Protein AF-A0A328BWL4-F1 (afdb_monomer)

Mean predicted aligned error: 12.4 Å

Solvent-accessible surface area (backbone atoms only — not comparable to full-atom values): 8323 Å² total; per-residue (Å²): 110,80,61,66,52,72,66,57,46,49,52,52,51,51,49,62,24,55,81,64,75,35,75,71,44,56,66,43,47,60,46,53,48,45,36,47,55,49,51,54,76,70,64,48,60,32,55,46,81,46,84,37,97,63,88,75,62,51,48,25,34,38,37,29,41,94,85,77,42,41,38,35,46,28,34,29,59,57,88,66,82,91,49,62,51,33,35,41,40,42,60,79,93,50,76,50,77,42,71,74,48,52,47,68,53,45,27,49,52,51,50,50,52,51,51,50,54,54,46,55,5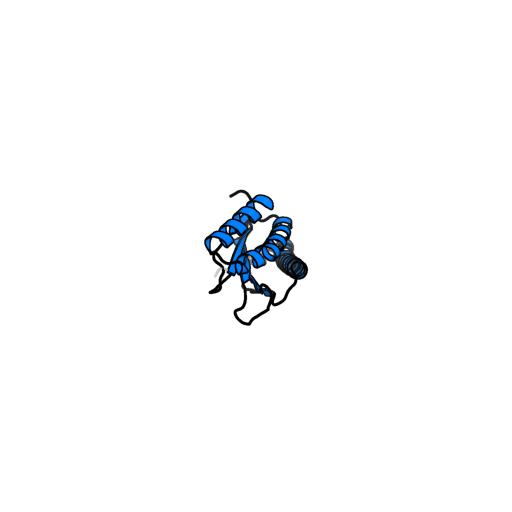7,70,70,58,82,73,78,77,80,72,81,74,83,80,78,78,79,87,76,91,132

Sequence (141 aa):
MPIPTVHEFAAALHASAADAESAELAVLSNPLLTAFEEVKSFRPLSVRLVKAPWEGTALAFEASWPDTHALVVAARVSAEHGTSAQLMLRRAGQTIYAVNSTPEQLATDVAQCLGRHIRYHHAAPAAAPAPSPDVSPAQSA

pLDDT: mean 70.78, std 13.98, range [37.38, 91.56]

Nearest PDB structures (foldseek):
  1lc0-assembly1_A  TM=3.576E-01  e=7.300E-01  Rattus norvegicus
  3gxw-assembly4_D  TM=4.077E-01  e=2.322E+00  Nakaseomyces glabratus
  1gcu-assembly1_A  TM=3.250E-01  e=1.820E+00  Rattus norvegicus
  1jmx-assembly1_A  TM=4.257E-01  e=6.948E+00  Pseudomonas putida

Secondary structure (DSSP, 8-state):
-PPPPHHHHHHHHHHHHHTTT-HHHHHHHHHHHHHHHHHHHT--SEEEEE--SSSSSEEEEEEE-TTS-EEEEEEE--SSTT---EEEEESSS-EEEE-S--HHHHHHHHHHHHHHHHHHHHT----PPPPP---------

Structure (mmCIF, N/CA/C/O backbone):
data_AF-A0A328BWL4-F1
#
_entry.id   AF-A0A328BWL4-F1
#
loop_
_atom_site.group_PDB
_atom_site.id
_atom_site.type_symbol
_atom_site.label_atom_id
_atom_site.label_alt_id
_atom_site.label_comp_id
_atom_site.label_asym_id
_atom_site.label_entity_id
_atom_site.label_seq_id
_atom_site.pdbx_PDB_ins_code
_atom_site.Cartn_x
_atom_site.Cartn_y
_atom_site.Cartn_z
_atom_site.occupancy
_atom_site.B_iso_or_equiv
_atom_site.auth_seq_id
_atom_site.auth_comp_id
_atom_site.auth_asym_id
_atom_site.auth_atom_id
_atom_site.pdbx_PDB_model_num
ATOM 1 N N . MET A 1 1 ? 2.481 -6.506 15.936 1.00 55.47 1 MET A N 1
ATOM 2 C CA . MET A 1 1 ? 3.639 -5.922 15.226 1.00 55.47 1 MET A CA 1
ATOM 3 C C . MET A 1 1 ? 3.506 -4.413 15.314 1.00 55.47 1 MET A C 1
ATOM 5 O O . MET A 1 1 ? 2.399 -3.950 15.063 1.00 55.47 1 MET A O 1
ATOM 9 N N . PRO A 1 2 ? 4.545 -3.665 15.720 1.00 75.44 2 PRO A N 1
ATOM 10 C CA . PRO A 1 2 ? 4.499 -2.205 15.672 1.00 75.44 2 PRO A CA 1
ATOM 11 C C . PRO A 1 2 ? 4.244 -1.735 14.232 1.00 75.44 2 PRO A C 1
ATOM 13 O O . PRO A 1 2 ? 4.693 -2.379 13.283 1.00 75.44 2 PRO A O 1
ATOM 16 N N . ILE A 1 3 ? 3.492 -0.644 14.067 1.00 83.62 3 ILE A N 1
ATOM 17 C CA . ILE A 1 3 ? 3.277 -0.028 12.752 1.00 83.62 3 ILE A CA 1
ATOM 18 C C . ILE A 1 3 ? 4.619 0.562 12.307 1.00 83.62 3 ILE A C 1
ATOM 20 O O . ILE A 1 3 ? 5.177 1.365 13.060 1.00 83.62 3 ILE A O 1
ATOM 24 N N . PRO A 1 4 ? 5.129 0.221 11.113 1.00 88.25 4 PRO A N 1
ATOM 25 C CA . PRO A 1 4 ? 6.392 0.770 10.654 1.00 88.25 4 PRO A CA 1
ATOM 26 C C . PRO A 1 4 ? 6.333 2.303 10.531 1.00 88.25 4 PRO A C 1
ATOM 28 O O . PRO A 1 4 ? 5.303 2.929 10.234 1.00 88.25 4 PRO A O 1
ATOM 31 N N . THR A 1 5 ? 7.465 2.948 10.770 1.00 89.88 5 THR A N 1
ATOM 32 C CA . THR A 1 5 ? 7.698 4.337 10.369 1.00 89.88 5 THR A CA 1
ATOM 33 C C . THR A 1 5 ? 7.715 4.446 8.841 1.00 89.88 5 THR A C 1
ATOM 35 O O . THR A 1 5 ? 7.847 3.449 8.135 1.00 89.88 5 THR A O 1
ATOM 38 N N . VAL A 1 6 ? 7.565 5.665 8.307 1.00 87.38 6 VAL A N 1
ATOM 39 C CA . VAL A 1 6 ? 7.665 5.896 6.850 1.00 87.38 6 VAL A CA 1
ATOM 40 C C . VAL A 1 6 ? 9.030 5.455 6.332 1.00 87.38 6 VAL A C 1
ATOM 42 O O . VAL A 1 6 ? 9.106 4.773 5.317 1.00 87.38 6 VAL A O 1
ATOM 45 N N . HIS A 1 7 ? 10.090 5.745 7.086 1.00 89.06 7 HIS A N 1
ATOM 46 C CA . HIS A 1 7 ? 11.446 5.333 6.747 1.00 89.06 7 HIS A CA 1
ATOM 47 C C . HIS A 1 7 ? 11.620 3.803 6.743 1.00 89.06 7 HIS A C 1
ATOM 49 O O . HIS A 1 7 ? 12.176 3.253 5.797 1.00 89.06 7 HIS A O 1
ATOM 55 N N . GLU A 1 8 ? 11.124 3.097 7.766 1.00 91.56 8 GLU A N 1
ATOM 56 C CA . GLU A 1 8 ? 11.191 1.626 7.818 1.00 91.56 8 GLU A CA 1
ATOM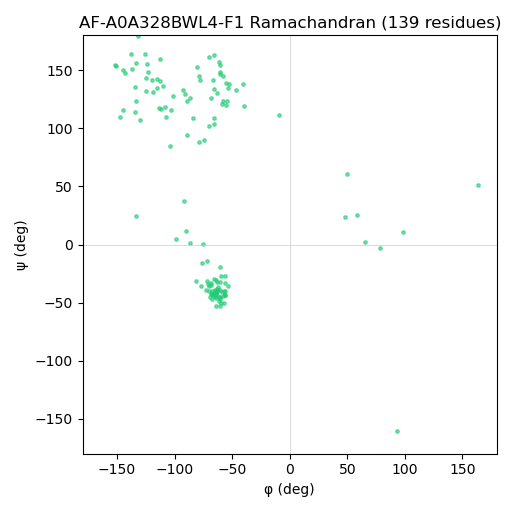 57 C C . GLU A 1 8 ? 10.389 0.975 6.689 1.00 91.56 8 GLU A C 1
ATOM 59 O O . GLU A 1 8 ? 10.851 0.015 6.074 1.00 91.56 8 GLU A O 1
ATOM 64 N N . PHE A 1 9 ? 9.202 1.508 6.393 1.00 90.75 9 PHE A N 1
ATOM 65 C CA . PHE A 1 9 ? 8.371 0.996 5.311 1.00 90.75 9 PHE A CA 1
ATOM 66 C C . PHE A 1 9 ? 9.004 1.253 3.941 1.00 90.75 9 PHE A C 1
ATOM 68 O O . PHE A 1 9 ? 9.043 0.341 3.119 1.00 90.75 9 PHE A O 1
ATOM 75 N N . ALA A 1 10 ? 9.568 2.444 3.718 1.00 89.31 10 ALA A N 1
ATOM 76 C CA . ALA A 1 10 ? 10.330 2.755 2.512 1.00 89.31 10 ALA A CA 1
ATOM 77 C C . ALA A 1 10 ? 11.494 1.780 2.335 1.00 89.31 10 ALA A C 1
ATOM 79 O O . ALA A 1 10 ? 11.607 1.159 1.283 1.00 89.31 10 ALA A O 1
ATOM 80 N N . ALA A 1 11 ? 12.314 1.576 3.369 1.00 89.56 11 ALA A N 1
ATOM 81 C CA . ALA A 1 11 ? 13.439 0.647 3.310 1.00 89.56 11 ALA A CA 1
ATOM 82 C C . ALA A 1 11 ? 12.992 -0.783 2.957 1.00 89.56 11 ALA A C 1
ATOM 84 O O . ALA A 1 11 ? 13.586 -1.413 2.083 1.00 89.56 11 ALA A O 1
ATOM 85 N N . ALA A 1 12 ? 11.913 -1.274 3.575 1.00 88.94 12 ALA A N 1
ATOM 86 C CA . ALA A 1 12 ? 11.358 -2.592 3.274 1.00 88.94 12 ALA A CA 1
ATOM 87 C C . ALA A 1 12 ? 10.811 -2.690 1.838 1.00 88.94 12 ALA A C 1
ATOM 89 O O . ALA A 1 12 ? 11.004 -3.703 1.167 1.00 88.94 12 ALA A O 1
ATOM 90 N N . LEU A 1 13 ? 10.157 -1.634 1.349 1.00 86.31 13 LEU A N 1
ATOM 91 C CA . LEU A 1 13 ? 9.618 -1.565 -0.008 1.00 86.31 13 LEU A CA 1
ATOM 92 C C . LEU A 1 13 ? 10.738 -1.529 -1.057 1.00 86.31 13 LEU A C 1
ATOM 94 O O . LEU A 1 13 ? 10.671 -2.247 -2.051 1.00 86.31 13 LEU A O 1
ATOM 98 N N . HIS A 1 14 ? 11.798 -0.755 -0.805 1.00 85.69 14 HIS A N 1
ATOM 99 C CA . HIS A 1 14 ? 12.990 -0.712 -1.649 1.00 85.69 14 HIS A CA 1
ATOM 100 C C . HIS A 1 14 ? 13.733 -2.050 -1.665 1.00 85.69 14 HIS A C 1
ATOM 102 O O . HIS A 1 14 ? 14.121 -2.494 -2.740 1.00 85.69 14 HIS A O 1
ATOM 108 N N . ALA A 1 15 ? 13.884 -2.719 -0.517 1.00 85.44 15 ALA A N 1
ATOM 109 C CA . ALA A 1 15 ? 14.477 -4.055 -0.455 1.00 85.44 15 ALA A CA 1
ATOM 110 C C . ALA A 1 15 ? 13.659 -5.068 -1.274 1.00 85.44 15 ALA A C 1
ATOM 112 O O . ALA A 1 15 ? 14.210 -5.779 -2.107 1.00 85.44 15 ALA A O 1
ATOM 113 N N . SER A 1 16 ? 12.329 -5.047 -1.131 1.00 80.44 16 SER A N 1
ATOM 114 C CA . SER A 1 16 ? 11.438 -5.915 -1.908 1.00 80.44 16 SER A CA 1
ATOM 115 C C . SER A 1 16 ? 11.480 -5.636 -3.415 1.00 80.44 16 SER A C 1
ATOM 117 O O . SER A 1 16 ? 11.236 -6.549 -4.200 1.00 80.44 16 SER A O 1
ATOM 119 N N . ALA A 1 17 ? 11.745 -4.393 -3.827 1.00 76.81 17 ALA A N 1
ATOM 120 C CA . ALA A 1 17 ? 11.929 -4.036 -5.232 1.00 76.81 17 ALA A CA 1
ATOM 121 C C . ALA A 1 17 ? 13.316 -4.451 -5.762 1.00 76.81 17 ALA A C 1
ATOM 123 O O . ALA A 1 17 ? 13.429 -4.865 -6.914 1.00 76.81 17 ALA A O 1
ATOM 124 N N . ALA A 1 18 ? 14.356 -4.359 -4.925 1.00 74.44 18 ALA A N 1
ATOM 125 C CA . ALA A 1 18 ? 15.734 -4.706 -5.270 1.00 74.44 18 ALA A CA 1
ATOM 126 C C . ALA A 1 18 ? 15.940 -6.218 -5.444 1.00 74.44 18 ALA A C 1
ATOM 128 O O . ALA A 1 18 ? 16.601 -6.622 -6.396 1.00 74.44 18 ALA A O 1
ATOM 129 N N . ASP A 1 19 ? 15.318 -7.044 -4.597 1.00 67.75 19 ASP A N 1
ATOM 130 C CA . ASP A 1 19 ? 15.381 -8.515 -4.686 1.00 67.75 19 ASP A CA 1
ATOM 131 C C . ASP A 1 19 ? 14.822 -9.068 -6.010 1.00 67.75 19 ASP A C 1
ATOM 133 O O . ASP A 1 19 ? 15.112 -10.197 -6.399 1.00 67.75 19 ASP A O 1
ATOM 137 N N . ALA A 1 20 ? 14.015 -8.275 -6.713 1.00 63.09 20 ALA A N 1
ATOM 138 C CA . ALA A 1 20 ? 13.432 -8.624 -8.001 1.00 63.09 20 ALA A CA 1
ATOM 139 C C . ALA A 1 20 ? 14.189 -8.020 -9.205 1.00 63.09 20 ALA A C 1
ATOM 141 O O . ALA A 1 20 ? 13.713 -8.156 -10.331 1.00 63.09 20 ALA A O 1
ATOM 142 N N . GLU A 1 21 ? 15.325 -7.337 -8.978 1.00 63.78 21 GLU A N 1
ATOM 143 C CA . GLU A 1 21 ? 16.198 -6.695 -9.986 1.00 63.78 21 GLU A CA 1
ATOM 144 C C . GLU A 1 21 ? 15.465 -5.818 -11.024 1.00 63.78 21 GLU A C 1
ATOM 146 O O . GLU A 1 21 ? 15.956 -5.561 -12.124 1.00 63.78 21 GLU A O 1
ATOM 151 N N . SER A 1 22 ? 14.274 -5.322 -10.688 1.00 67.38 22 SER A N 1
ATOM 152 C CA . SER A 1 22 ? 13.406 -4.649 -11.649 1.00 67.38 22 SER A CA 1
ATOM 153 C C . SER A 1 22 ? 13.364 -3.148 -11.387 1.00 67.38 22 SER A C 1
ATOM 155 O O . SER A 1 22 ? 12.751 -2.676 -10.426 1.00 67.38 22 SER A O 1
ATOM 157 N N . ALA A 1 23 ? 13.974 -2.372 -12.290 1.00 72.19 23 ALA A N 1
ATOM 158 C CA . ALA A 1 23 ? 13.871 -0.909 -12.294 1.00 72.19 23 ALA A CA 1
ATOM 159 C C . ALA A 1 23 ? 12.407 -0.433 -12.360 1.00 72.19 23 ALA A C 1
ATOM 161 O O . ALA A 1 23 ? 12.066 0.629 -11.844 1.00 72.19 23 ALA A O 1
ATOM 162 N N . GLU A 1 24 ? 11.528 -1.248 -12.942 1.00 71.94 24 GLU A N 1
ATOM 163 C CA . GLU A 1 24 ? 10.095 -0.993 -13.034 1.00 71.94 24 GLU A CA 1
ATOM 164 C C . GLU A 1 24 ? 9.400 -1.069 -11.662 1.00 71.94 24 GLU A C 1
ATOM 166 O O . GLU A 1 24 ? 8.489 -0.285 -11.397 1.00 71.94 24 GLU A O 1
ATOM 171 N N . LEU A 1 25 ? 9.856 -1.938 -10.746 1.00 73.12 25 LEU A N 1
ATOM 172 C CA . LEU A 1 25 ? 9.331 -1.993 -9.371 1.00 73.12 25 LEU A CA 1
ATOM 173 C C . LEU A 1 25 ? 9.710 -0.756 -8.562 1.00 73.12 25 LEU A C 1
ATOM 175 O O . LEU A 1 25 ? 8.908 -0.296 -7.753 1.00 73.12 25 LEU A O 1
ATOM 179 N N . ALA A 1 26 ? 10.897 -0.189 -8.791 1.00 77.81 26 ALA A N 1
ATOM 180 C CA . ALA A 1 26 ? 11.331 1.018 -8.090 1.00 77.81 26 ALA A CA 1
ATOM 181 C C . ALA A 1 26 ? 10.391 2.210 -8.356 1.00 77.81 26 ALA A C 1
ATOM 183 O O . ALA A 1 26 ? 10.161 3.030 -7.466 1.00 77.81 26 ALA A O 1
ATOM 184 N N . VAL A 1 27 ? 9.786 2.275 -9.549 1.00 79.50 27 VAL A N 1
ATOM 185 C CA . VAL A 1 27 ? 8.790 3.299 -9.912 1.00 79.50 27 VAL A CA 1
ATOM 186 C C . VAL A 1 27 ? 7.509 3.170 -9.077 1.00 79.50 27 VAL A C 1
ATOM 188 O O . VAL A 1 27 ? 6.850 4.170 -8.792 1.00 79.50 27 VAL A O 1
ATOM 191 N N . LEU A 1 28 ? 7.165 1.956 -8.632 1.00 79.94 28 LEU A N 1
ATOM 192 C CA . LEU A 1 28 ? 5.971 1.693 -7.823 1.00 79.94 28 LEU A CA 1
ATOM 193 C C . LEU A 1 28 ? 6.127 2.127 -6.357 1.00 79.94 28 LEU A C 1
ATOM 195 O O . LEU A 1 28 ? 5.119 2.258 -5.656 1.00 79.94 28 LEU A O 1
ATOM 199 N N . SER A 1 29 ? 7.357 2.371 -5.892 1.00 82.81 29 SER A N 1
ATOM 200 C CA . SER A 1 29 ? 7.628 2.708 -4.492 1.00 82.81 29 SER A CA 1
ATOM 201 C C . SER A 1 29 ? 7.002 4.036 -4.068 1.00 82.81 29 SER A C 1
ATOM 203 O O . SER A 1 29 ? 6.403 4.109 -2.998 1.00 82.81 29 SER A O 1
ATOM 205 N N . ASN A 1 30 ? 7.074 5.069 -4.914 1.00 82.75 30 ASN A N 1
ATOM 206 C CA . ASN A 1 30 ? 6.542 6.397 -4.588 1.00 82.75 30 ASN A CA 1
ATOM 207 C C . ASN A 1 30 ? 5.010 6.390 -4.396 1.00 82.75 30 ASN A C 1
ATOM 209 O O . ASN A 1 30 ? 4.561 6.801 -3.326 1.00 82.75 30 ASN A O 1
ATOM 213 N N . PRO A 1 31 ? 4.194 5.871 -5.340 1.00 79.38 31 PRO A N 1
ATOM 214 C CA . PRO A 1 31 ? 2.747 5.767 -5.136 1.00 79.38 31 PRO A CA 1
ATOM 215 C C . PRO A 1 31 ? 2.360 4.975 -3.878 1.00 79.38 31 PRO A C 1
ATOM 217 O O . PRO A 1 31 ? 1.445 5.366 -3.153 1.00 79.38 31 PRO A O 1
ATOM 220 N N . LEU A 1 32 ? 3.062 3.873 -3.588 1.00 83.94 32 LEU A N 1
ATOM 221 C CA . LEU A 1 32 ? 2.781 3.055 -2.405 1.00 83.94 32 LEU A CA 1
ATOM 222 C C . LEU A 1 32 ? 3.186 3.743 -1.098 1.00 83.94 32 LEU A C 1
ATOM 224 O O . LEU A 1 32 ? 2.492 3.569 -0.098 1.00 83.94 32 LEU A O 1
ATOM 228 N N . LEU A 1 33 ? 4.256 4.541 -1.100 1.00 88.81 33 LEU A N 1
ATOM 229 C CA . LEU A 1 33 ? 4.642 5.357 0.051 1.00 88.81 33 LEU A CA 1
ATOM 230 C C . LEU A 1 33 ? 3.595 6.428 0.360 1.00 88.81 33 LEU A C 1
ATOM 232 O O . LEU A 1 33 ? 3.185 6.554 1.512 1.00 88.81 33 LEU A O 1
ATOM 236 N N . THR A 1 34 ? 3.092 7.124 -0.659 1.00 85.25 34 THR A N 1
ATOM 237 C CA . THR A 1 34 ? 2.016 8.109 -0.489 1.00 85.25 34 THR A CA 1
ATOM 238 C C . THR A 1 34 ? 0.741 7.462 0.061 1.00 85.25 34 THR A C 1
ATOM 240 O O . THR A 1 34 ? 0.155 7.961 1.020 1.00 85.25 34 THR A O 1
ATOM 243 N N . ALA A 1 35 ? 0.333 6.302 -0.468 1.00 83.69 35 ALA A N 1
ATOM 244 C CA . ALA A 1 35 ? -0.805 5.564 0.088 1.00 83.69 35 ALA A CA 1
ATOM 245 C C . ALA A 1 35 ? -0.569 5.100 1.529 1.00 83.69 35 ALA A C 1
ATOM 247 O O . ALA A 1 35 ? -1.500 5.088 2.333 1.00 83.69 35 ALA A O 1
ATOM 248 N N . PHE A 1 36 ? 0.655 4.698 1.867 1.00 87.50 36 PHE A N 1
ATOM 249 C CA . PHE A 1 36 ? 0.997 4.263 3.214 1.00 87.50 36 PHE A CA 1
ATOM 250 C C . PHE A 1 36 ? 0.870 5.392 4.240 1.00 87.50 36 PHE A C 1
ATOM 252 O O . PHE A 1 36 ? 0.298 5.175 5.311 1.00 87.50 36 PHE A O 1
ATOM 259 N N . GLU A 1 37 ? 1.367 6.590 3.923 1.00 88.88 37 GLU A N 1
ATOM 260 C CA . GLU A 1 37 ? 1.197 7.769 4.779 1.00 88.88 37 GLU A CA 1
ATOM 261 C C . GLU A 1 37 ? -0.280 8.050 5.046 1.00 88.88 37 GLU A C 1
ATOM 263 O O . GLU A 1 37 ? -0.681 8.236 6.200 1.00 88.88 37 GLU A O 1
ATOM 268 N N . GLU A 1 38 ? -1.102 7.955 4.003 1.00 83.56 38 GLU A N 1
ATOM 269 C CA . GLU A 1 38 ? -2.523 8.222 4.139 1.00 83.56 38 GLU A CA 1
ATOM 270 C C . GLU A 1 38 ? -3.231 7.159 4.973 1.00 83.56 38 GLU A C 1
ATOM 272 O O . GLU A 1 38 ? -3.972 7.493 5.896 1.00 83.56 38 GLU A O 1
ATOM 277 N N . VAL A 1 39 ? -2.914 5.879 4.763 1.00 84.75 39 VAL A N 1
ATOM 278 C CA . VAL A 1 39 ? -3.395 4.776 5.606 1.00 84.75 39 VAL A CA 1
ATOM 279 C C . VAL A 1 39 ? -3.001 4.974 7.073 1.00 84.75 39 VAL A C 1
ATOM 281 O O . VAL A 1 39 ? -3.821 4.726 7.960 1.00 84.75 39 VAL A O 1
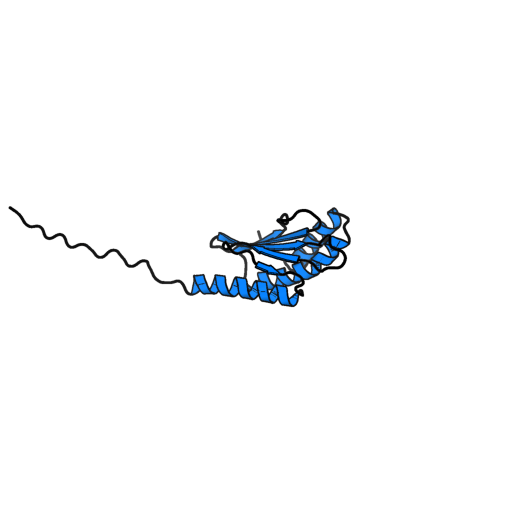ATOM 284 N N . LYS A 1 40 ? -1.782 5.451 7.366 1.00 86.94 40 LYS A N 1
ATOM 285 C CA . LYS A 1 40 ? -1.331 5.698 8.746 1.00 86.94 40 LYS A CA 1
ATOM 286 C C . LYS A 1 40 ? -2.146 6.764 9.466 1.00 86.94 40 LYS A C 1
ATOM 288 O O . LYS A 1 40 ? -2.324 6.639 10.681 1.00 86.94 40 LYS A O 1
ATOM 293 N N . SER A 1 41 ? -2.661 7.771 8.759 1.00 85.25 41 SER A N 1
ATOM 294 C CA . SER A 1 41 ? -3.504 8.815 9.362 1.00 85.25 41 SER A CA 1
ATOM 295 C C . SER A 1 41 ? -4.778 8.235 10.010 1.00 85.25 41 SER A C 1
ATOM 297 O O . SER A 1 41 ? -5.251 8.747 11.026 1.00 85.25 41 SER A O 1
ATOM 299 N N . PHE A 1 42 ? -5.249 7.082 9.514 1.00 81.31 42 PHE A N 1
ATOM 300 C CA . PHE A 1 42 ? -6.397 6.327 10.031 1.00 81.31 42 PHE A CA 1
ATOM 301 C C . PHE A 1 42 ? -6.041 5.284 11.104 1.00 81.31 42 PHE A C 1
ATOM 303 O O . PHE A 1 42 ? -6.886 4.464 11.469 1.00 81.31 42 PHE A O 1
ATOM 310 N N . ARG A 1 43 ? -4.808 5.314 11.630 1.00 86.31 43 ARG A N 1
ATOM 311 C CA . ARG A 1 43 ? -4.347 4.525 12.790 1.00 86.31 43 ARG A CA 1
ATOM 312 C C . ARG A 1 43 ? -4.669 3.018 12.694 1.00 86.31 43 ARG A C 1
ATOM 314 O O . ARG A 1 43 ? -5.379 2.493 13.554 1.00 86.31 43 ARG A O 1
ATOM 321 N N . PRO A 1 44 ? -4.162 2.306 11.670 1.00 86.69 44 PRO A N 1
ATOM 322 C CA . PRO A 1 44 ? -4.297 0.854 11.596 1.00 86.69 44 PRO A CA 1
ATOM 323 C C . PRO A 1 44 ? -3.615 0.186 12.798 1.00 86.69 44 PRO A C 1
ATOM 325 O O . PRO A 1 44 ? -2.666 0.717 13.357 1.00 86.69 44 PRO A O 1
ATOM 328 N N . LEU A 1 45 ? -4.057 -1.009 13.176 1.00 87.56 45 LEU A N 1
ATOM 329 C CA . LEU A 1 45 ? -3.403 -1.857 14.173 1.00 87.56 45 LEU A CA 1
ATOM 330 C C . LEU A 1 45 ? -2.075 -2.427 13.655 1.00 87.56 45 LEU A C 1
ATOM 332 O O . LEU A 1 45 ? -1.129 -2.605 14.422 1.00 87.56 45 LEU A O 1
ATOM 336 N N . SER A 1 46 ? -2.004 -2.755 12.363 1.00 88.50 46 SER A N 1
ATOM 337 C CA . SER A 1 46 ? -0.779 -3.261 11.744 1.00 88.50 46 SER A CA 1
ATOM 338 C C . SER A 1 46 ? -0.701 -2.910 10.265 1.00 88.50 46 SER A C 1
ATOM 340 O O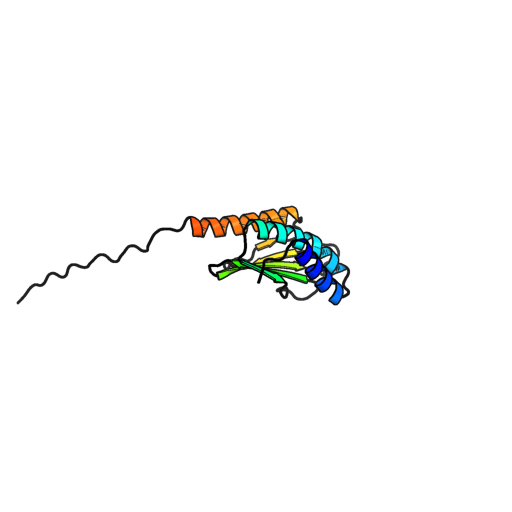 . SER A 1 46 ? -1.734 -2.748 9.618 1.00 88.50 46 SER A O 1
ATOM 342 N N . VAL A 1 47 ? 0.523 -2.818 9.740 1.00 90.31 47 VAL A N 1
ATOM 343 C CA . VAL A 1 47 ? 0.799 -2.727 8.303 1.00 90.31 47 VAL A CA 1
ATOM 344 C C . VAL A 1 47 ? 1.938 -3.679 7.958 1.00 90.31 47 VAL A C 1
ATOM 346 O O . VAL A 1 47 ? 2.926 -3.740 8.689 1.00 90.31 47 VAL A O 1
ATOM 349 N N . ARG A 1 48 ? 1.805 -4.429 6.862 1.00 89.88 48 ARG A N 1
ATOM 350 C CA . ARG A 1 48 ? 2.832 -5.360 6.373 1.00 89.88 48 ARG A CA 1
ATOM 351 C C . ARG A 1 48 ? 2.866 -5.408 4.852 1.00 89.88 48 ARG A C 1
ATOM 353 O O . ARG A 1 48 ? 1.827 -5.268 4.214 1.00 89.88 48 ARG A O 1
ATOM 360 N N . LEU A 1 49 ? 4.037 -5.668 4.279 1.00 89.50 49 LEU A N 1
ATOM 361 C CA . LEU A 1 49 ? 4.144 -6.024 2.864 1.00 89.50 49 LEU A CA 1
ATOM 362 C C . LEU A 1 49 ? 3.489 -7.390 2.626 1.00 89.50 49 LEU A C 1
ATOM 364 O O . LEU A 1 49 ? 3.580 -8.288 3.468 1.00 89.50 49 LEU A O 1
ATOM 368 N N . VAL A 1 50 ? 2.802 -7.537 1.497 1.00 87.44 50 VAL A N 1
ATOM 369 C CA . VAL A 1 50 ? 2.119 -8.777 1.104 1.00 87.44 50 VAL A CA 1
ATOM 370 C C . VAL A 1 50 ? 2.342 -9.055 -0.375 1.00 87.44 50 VAL A C 1
ATOM 372 O O . VAL A 1 50 ? 2.712 -8.168 -1.142 1.00 87.44 50 VAL A O 1
ATOM 375 N N . LYS A 1 51 ? 2.070 -10.291 -0.800 1.00 84.19 51 LYS A N 1
ATOM 376 C CA . LYS A 1 51 ? 2.052 -10.621 -2.225 1.00 84.19 51 LYS A CA 1
ATOM 377 C C . LYS A 1 51 ? 0.937 -9.833 -2.918 1.00 84.19 51 LYS A C 1
ATOM 379 O O . LYS A 1 51 ? -0.210 -9.855 -2.464 1.00 84.19 51 LYS A O 1
ATOM 384 N N . ALA A 1 52 ? 1.268 -9.168 -4.023 1.00 80.62 52 ALA A N 1
ATOM 385 C CA .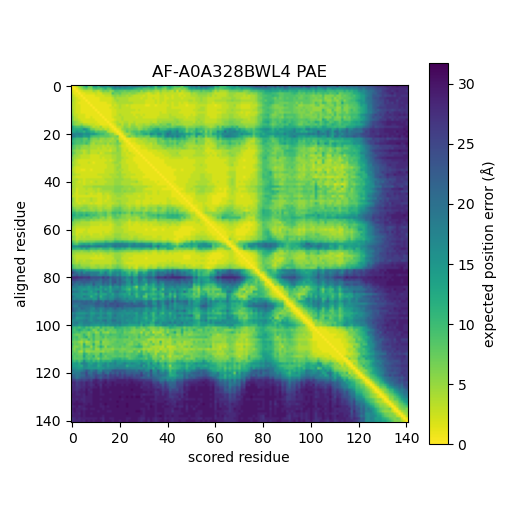 ALA A 1 52 ? 0.275 -8.510 -4.858 1.00 80.62 52 ALA A CA 1
ATOM 386 C C . ALA A 1 52 ? -0.741 -9.535 -5.412 1.00 80.62 52 ALA A C 1
ATOM 388 O O . ALA A 1 52 ? -0.379 -10.681 -5.688 1.00 80.62 52 ALA A O 1
ATOM 389 N N . PRO A 1 53 ? -2.018 -9.153 -5.592 1.00 72.69 53 PRO A N 1
ATOM 390 C CA . PRO A 1 53 ? -3.063 -10.053 -6.082 1.00 72.69 53 PRO A CA 1
ATOM 391 C C . PRO A 1 53 ? -2.983 -10.332 -7.593 1.00 72.69 53 PRO A C 1
ATOM 393 O O . PRO A 1 53 ? -3.832 -11.049 -8.119 1.00 72.69 53 PRO A O 1
ATOM 396 N N . TRP A 1 54 ? -2.005 -9.755 -8.292 1.00 71.56 54 TRP A N 1
ATOM 397 C CA . TRP A 1 54 ? -1.819 -9.884 -9.734 1.00 71.56 54 TRP A CA 1
ATOM 398 C C . TRP A 1 54 ? -0.550 -10.661 -10.070 1.00 71.56 54 TRP A C 1
ATOM 400 O O . TRP A 1 54 ? 0.377 -10.741 -9.265 1.00 71.56 54 TRP A O 1
ATOM 410 N N . GLU A 1 55 ? -0.508 -11.185 -11.290 1.00 70.50 55 GLU A N 1
ATOM 411 C CA . GLU A 1 55 ? 0.721 -11.688 -11.899 1.00 70.50 55 GLU A CA 1
ATOM 412 C C . GLU A 1 55 ? 1.555 -10.529 -12.472 1.00 70.50 55 GLU A C 1
ATOM 414 O O . GLU A 1 55 ?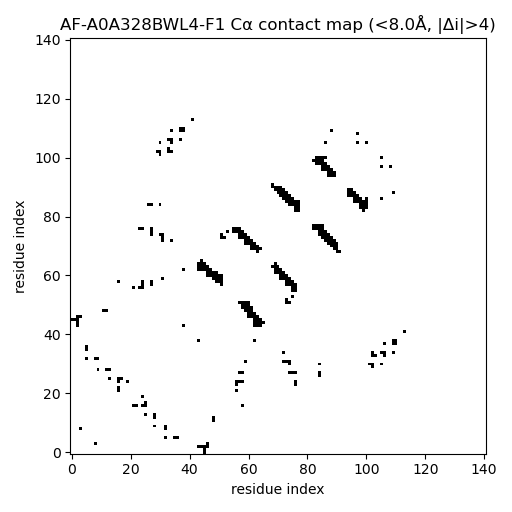 1.009 -9.490 -12.855 1.00 70.50 55 GLU A O 1
ATOM 419 N N . GLY A 1 56 ? 2.877 -10.717 -12.535 1.00 72.88 56 GLY A N 1
ATOM 420 C CA . GLY A 1 56 ? 3.827 -9.744 -13.084 1.00 72.88 56 GLY A CA 1
ATOM 421 C C . GLY A 1 56 ? 4.449 -8.792 -12.054 1.00 72.88 56 GLY A C 1
ATOM 422 O O . GLY A 1 56 ? 4.477 -9.066 -10.853 1.00 72.88 56 GLY A O 1
ATOM 423 N N . THR A 1 57 ? 4.983 -7.677 -12.556 1.00 79.56 57 THR A N 1
ATOM 424 C CA . THR A 1 57 ? 5.744 -6.675 -11.798 1.00 79.56 57 THR A CA 1
ATOM 425 C C . THR A 1 57 ? 4.821 -5.817 -10.924 1.00 79.56 57 THR A C 1
ATOM 427 O O . THR A 1 57 ? 4.290 -4.793 -11.365 1.00 79.56 57 THR A O 1
ATOM 430 N N . ALA A 1 58 ? 4.592 -6.251 -9.681 1.00 81.44 58 ALA A N 1
ATOM 431 C CA . ALA A 1 58 ? 3.674 -5.605 -8.745 1.00 81.44 58 ALA A CA 1
ATOM 432 C C . ALA A 1 58 ? 4.171 -5.633 -7.288 1.00 81.44 58 ALA A C 1
ATOM 434 O O . ALA A 1 58 ? 4.782 -6.603 -6.848 1.00 81.44 58 ALA A O 1
ATOM 435 N N . LEU A 1 59 ? 3.837 -4.591 -6.521 1.00 85.50 59 LEU A N 1
ATOM 436 C CA . LEU A 1 59 ? 4.114 -4.463 -5.084 1.00 85.50 59 LEU A CA 1
ATOM 437 C C . LEU A 1 59 ? 2.812 -4.232 -4.316 1.00 85.50 59 LEU A C 1
ATOM 439 O O . LEU A 1 59 ? 1.885 -3.621 -4.842 1.00 85.50 59 LEU A O 1
ATOM 443 N N . ALA A 1 60 ? 2.725 -4.701 -3.071 1.00 86.75 60 ALA A N 1
ATOM 444 C CA . ALA A 1 60 ? 1.534 -4.500 -2.252 1.00 86.75 60 ALA A CA 1
ATOM 445 C C . ALA A 1 60 ? 1.825 -4.463 -0.749 1.00 86.75 60 ALA A C 1
ATOM 447 O O . ALA A 1 60 ? 2.772 -5.079 -0.256 1.00 86.75 60 ALA A O 1
ATOM 448 N N . PHE A 1 61 ? 0.946 -3.794 -0.008 1.00 88.06 61 PHE A N 1
ATOM 449 C CA . PHE A 1 61 ? 0.889 -3.863 1.445 1.00 88.06 61 PHE A CA 1
ATOM 450 C C . PHE A 1 61 ? -0.542 -4.054 1.940 1.00 88.06 61 PHE A C 1
ATOM 452 O O . PHE A 1 61 ? -1.513 -3.718 1.267 1.00 88.06 61 PHE A O 1
ATOM 459 N N . GLU A 1 62 ? -0.666 -4.608 3.138 1.00 86.75 62 GLU A N 1
ATOM 460 C CA . GLU A 1 62 ? -1.922 -4.793 3.848 1.00 86.75 62 GLU A CA 1
ATOM 461 C C . GLU A 1 62 ? -1.892 -4.012 5.159 1.00 86.75 62 GLU A C 1
ATOM 463 O O . GLU A 1 62 ? -0.943 -4.148 5.932 1.00 86.75 62 GLU A O 1
ATOM 468 N N . ALA A 1 63 ? -2.944 -3.241 5.427 1.00 86.44 63 ALA A N 1
ATOM 469 C CA . ALA A 1 63 ? -3.172 -2.560 6.698 1.00 86.44 63 ALA A CA 1
ATOM 470 C C . ALA A 1 63 ? -4.425 -3.103 7.383 1.00 86.44 63 ALA A C 1
ATOM 472 O O . ALA A 1 63 ? -5.430 -3.259 6.703 1.00 86.44 63 ALA A O 1
ATOM 473 N N . SER A 1 64 ? -4.397 -3.390 8.687 1.00 85.19 64 SER A N 1
ATOM 474 C CA . SER A 1 64 ? -5.527 -3.986 9.425 1.00 85.19 64 SER A CA 1
ATOM 475 C C . SER A 1 64 ? -5.984 -3.165 10.630 1.00 85.19 64 SER A C 1
ATOM 477 O O . SER A 1 64 ? -5.187 -2.431 11.201 1.00 85.19 64 SER A O 1
ATOM 479 N N . TRP A 1 65 ? -7.248 -3.318 11.041 1.00 84.88 65 TRP A N 1
ATOM 480 C CA . TRP A 1 65 ? -7.879 -2.676 12.206 1.00 84.88 65 TRP A CA 1
ATOM 481 C C . TRP A 1 65 ? -8.513 -3.725 13.147 1.00 84.88 65 TRP A C 1
ATOM 483 O O . TRP A 1 65 ? -8.691 -4.873 12.732 1.00 84.88 65 TRP A O 1
ATOM 493 N N . PRO A 1 66 ? -8.850 -3.363 14.404 1.00 76.75 66 PRO A N 1
ATOM 494 C CA . PRO A 1 66 ? -9.348 -4.300 15.422 1.00 76.75 66 PRO A CA 1
ATOM 495 C C . PRO A 1 66 ? -10.595 -5.108 15.017 1.00 76.75 66 PRO A C 1
ATOM 497 O O . PRO A 1 66 ? -10.695 -6.281 15.364 1.00 76.75 66 PRO A O 1
ATOM 500 N N . ASP A 1 67 ? -11.491 -4.531 14.214 1.00 70.00 67 ASP A N 1
ATOM 501 C CA . ASP A 1 67 ? -12.801 -5.116 13.880 1.00 70.00 67 ASP A CA 1
ATOM 502 C C . ASP A 1 67 ? -12.776 -5.980 12.602 1.00 70.00 67 ASP A C 1
ATOM 504 O O . ASP A 1 67 ? -13.702 -5.976 11.797 1.00 70.00 67 ASP A O 1
ATOM 508 N N . THR A 1 68 ? -11.690 -6.730 12.377 1.00 58.28 68 THR A N 1
ATOM 509 C CA . THR A 1 68 ? -11.424 -7.597 11.198 1.00 58.28 68 THR A CA 1
ATOM 510 C C . THR A 1 68 ? -11.260 -6.896 9.845 1.00 58.28 68 THR A C 1
ATOM 512 O O . THR A 1 68 ? -10.986 -7.548 8.831 1.00 58.28 68 THR A O 1
ATOM 515 N N . HIS A 1 69 ? -11.324 -5.567 9.806 1.00 68.25 69 HIS A N 1
ATOM 516 C CA . HIS A 1 69 ? -11.008 -4.818 8.596 1.00 68.25 69 HIS A CA 1
ATOM 517 C C . HIS A 1 69 ? -9.528 -4.994 8.252 1.00 68.25 69 HIS A C 1
ATOM 519 O O . HIS A 1 69 ? -8.651 -4.855 9.105 1.00 68.25 69 HIS A O 1
ATOM 525 N N . ALA A 1 70 ? -9.232 -5.259 6.985 1.00 76.56 70 ALA A N 1
ATOM 526 C CA . ALA A 1 70 ? -7.942 -4.842 6.465 1.00 76.56 70 ALA A CA 1
ATOM 527 C C . ALA A 1 70 ? -8.137 -4.134 5.136 1.00 76.56 70 ALA A C 1
ATOM 529 O O . ALA A 1 70 ? -9.263 -3.951 4.697 1.00 76.56 70 ALA A O 1
ATOM 530 N N . LEU A 1 71 ? -7.056 -3.689 4.534 1.00 78.44 71 LEU A N 1
ATOM 531 C CA . LEU A 1 71 ? -7.032 -3.002 3.264 1.00 78.44 71 LEU A CA 1
ATOM 532 C C . LEU A 1 71 ? -5.757 -3.453 2.582 1.00 78.44 71 LEU A C 1
ATOM 534 O O . LEU A 1 71 ? -4.673 -3.188 3.094 1.00 78.44 71 LEU A O 1
ATOM 538 N N . VAL A 1 72 ? -5.885 -4.149 1.457 1.00 83.06 72 VAL A N 1
ATOM 539 C CA . VAL A 1 72 ? -4.736 -4.401 0.587 1.00 83.06 72 VAL A CA 1
ATOM 540 C C . VAL A 1 72 ? -4.644 -3.248 -0.393 1.00 83.06 72 VAL A C 1
ATOM 542 O O . VAL A 1 72 ? -5.616 -3.007 -1.102 1.00 83.06 72 VAL A O 1
ATOM 545 N N . VAL A 1 73 ? -3.497 -2.575 -0.417 1.00 81.69 73 VAL A N 1
ATOM 546 C CA . VAL A 1 73 ? -3.115 -1.590 -1.429 1.00 81.69 73 VAL A CA 1
ATOM 547 C C . VAL A 1 73 ? -2.027 -2.225 -2.279 1.00 81.69 73 VAL A C 1
ATOM 549 O O . VAL A 1 73 ? -0.975 -2.590 -1.761 1.00 81.69 73 VAL A O 1
ATOM 552 N N . ALA A 1 74 ? -2.277 -2.394 -3.571 1.00 82.00 74 ALA A N 1
ATOM 553 C CA . ALA A 1 74 ? -1.316 -2.980 -4.503 1.00 82.00 74 ALA A CA 1
ATOM 554 C C . ALA A 1 74 ? -1.080 -2.040 -5.674 1.00 82.00 74 ALA A C 1
ATOM 556 O O . ALA A 1 74 ? -2.050 -1.442 -6.102 1.00 82.00 74 ALA A O 1
ATOM 557 N N . ALA A 1 75 ? 0.142 -1.952 -6.200 1.00 79.94 75 ALA A N 1
ATOM 558 C CA . ALA A 1 75 ? 0.528 -1.230 -7.410 1.00 79.94 75 ALA A CA 1
ATOM 559 C C . ALA A 1 75 ? 1.134 -2.211 -8.432 1.00 79.94 75 ALA A C 1
ATOM 561 O O . ALA A 1 75 ? 1.877 -3.105 -8.028 1.00 79.94 75 ALA A O 1
ATOM 562 N N . ARG A 1 76 ? 0.859 -2.062 -9.734 1.00 78.25 76 ARG A N 1
ATOM 563 C CA . ARG A 1 76 ? 1.491 -2.871 -10.803 1.00 78.25 76 ARG A CA 1
ATOM 564 C C . ARG A 1 76 ? 1.903 -2.054 -12.020 1.00 78.25 76 ARG A C 1
ATOM 566 O O . ARG A 1 76 ? 1.218 -1.088 -12.354 1.00 78.25 76 ARG A O 1
ATOM 573 N N . VAL A 1 77 ? 2.944 -2.500 -12.718 1.00 74.56 77 VAL A N 1
ATOM 574 C CA . VAL A 1 77 ? 3.310 -2.016 -14.059 1.00 74.56 77 VAL A CA 1
ATOM 575 C C . VAL A 1 77 ? 2.523 -2.819 -15.104 1.00 74.56 77 VAL A C 1
ATOM 577 O O . VAL A 1 77 ? 2.503 -4.048 -15.053 1.00 74.56 77 VAL A O 1
ATOM 580 N N . SER A 1 78 ? 1.802 -2.147 -16.008 1.00 68.19 78 SER A N 1
ATOM 581 C CA . SER A 1 78 ? 1.087 -2.814 -17.111 1.00 68.19 78 SER A CA 1
ATOM 582 C C . SER A 1 78 ? 2.055 -3.183 -18.239 1.00 68.19 78 SER A C 1
ATOM 584 O O . SER A 1 78 ? 2.961 -2.412 -18.542 1.00 68.19 78 SER A O 1
ATOM 586 N N . ALA A 1 79 ? 1.826 -4.317 -18.911 1.00 55.59 79 ALA A N 1
ATOM 587 C CA . ALA A 1 79 ? 2.585 -4.718 -20.102 1.00 55.59 79 ALA A CA 1
ATOM 588 C C . ALA A 1 79 ? 2.243 -3.877 -21.353 1.00 55.59 79 ALA A C 1
ATOM 590 O O . ALA A 1 79 ? 2.977 -3.895 -22.342 1.00 55.59 79 ALA A O 1
ATOM 591 N N . GLU A 1 80 ? 1.145 -3.112 -21.325 1.00 56.34 80 GLU A N 1
ATOM 592 C CA . GLU A 1 80 ? 0.830 -2.144 -22.379 1.00 56.34 80 GLU A CA 1
ATOM 593 C C . GLU A 1 80 ? 1.676 -0.876 -22.186 1.00 56.34 80 GLU A C 1
ATOM 595 O O . GLU A 1 80 ? 1.314 0.054 -21.463 1.00 56.34 80 GLU A O 1
ATOM 600 N N . HIS A 1 81 ? 2.863 -0.935 -22.795 1.00 37.38 81 HIS A N 1
ATOM 601 C CA . HIS A 1 81 ? 3.879 0.101 -22.975 1.00 37.38 81 HIS A CA 1
ATOM 602 C C . HIS A 1 81 ? 3.450 1.529 -22.586 1.00 37.38 81 HIS A C 1
ATOM 604 O O . HIS A 1 81 ? 2.675 2.179 -23.286 1.00 37.38 81 HIS A O 1
ATOM 610 N N . GLY A 1 82 ? 4.053 2.044 -21.508 1.00 46.25 82 GLY A N 1
ATOM 611 C CA . GLY A 1 82 ? 4.085 3.476 -21.190 1.00 46.25 82 GLY A CA 1
ATOM 612 C C . GLY A 1 82 ? 3.067 3.983 -20.166 1.00 46.25 82 GLY A C 1
ATOM 613 O O . GLY A 1 82 ? 2.938 5.196 -20.026 1.00 46.25 82 GLY A O 1
ATOM 614 N N . THR A 1 83 ? 2.351 3.110 -19.447 1.00 43.19 83 THR A N 1
ATOM 615 C CA . THR A 1 83 ? 1.282 3.538 -18.524 1.00 43.19 83 THR A CA 1
ATOM 616 C C . THR A 1 83 ? 1.552 3.242 -17.046 1.00 43.19 83 THR A C 1
ATOM 618 O O . THR A 1 83 ? 2.150 2.233 -16.673 1.00 43.19 83 THR A O 1
ATOM 621 N N . SER A 1 84 ? 1.117 4.196 -16.215 1.00 50.38 84 SER A N 1
ATOM 622 C CA . SER A 1 84 ? 1.387 4.344 -14.783 1.00 50.38 84 SER A CA 1
ATOM 623 C C . SER A 1 84 ? 0.899 3.181 -13.914 1.00 50.38 84 SER A C 1
ATOM 625 O O . SER A 1 84 ? -0.046 2.468 -14.255 1.00 50.38 84 SER A O 1
ATOM 627 N N . ALA A 1 85 ? 1.530 3.057 -12.740 1.00 54.25 85 ALA A N 1
ATOM 628 C CA . ALA A 1 85 ? 1.175 2.147 -11.656 1.00 54.25 85 ALA A CA 1
ATOM 629 C C . ALA A 1 85 ? -0.349 2.041 -11.447 1.00 54.25 85 ALA A C 1
ATOM 631 O O . ALA A 1 85 ? -1.004 3.034 -11.136 1.00 54.25 85 ALA A O 1
ATOM 632 N N . GLN A 1 86 ? -0.923 0.846 -11.598 1.00 57.50 86 GLN A N 1
ATOM 633 C CA . GLN A 1 86 ? -2.352 0.621 -11.339 1.00 57.50 86 GLN A CA 1
ATOM 634 C C . GLN A 1 86 ? -2.569 0.152 -9.913 1.00 57.50 86 GLN A C 1
ATOM 636 O O . GLN A 1 86 ? -1.881 -0.781 -9.493 1.00 57.50 86 GLN A O 1
ATOM 641 N N . LEU A 1 87 ? -3.541 0.747 -9.208 1.00 56.12 87 LEU A N 1
ATOM 642 C CA . LEU A 1 87 ? -3.785 0.443 -7.803 1.00 56.12 87 LEU A CA 1
ATOM 643 C C . LEU A 1 87 ? -5.111 -0.268 -7.518 1.00 56.12 87 LEU A C 1
ATOM 645 O O . LEU A 1 87 ? -6.141 0.046 -8.114 1.00 56.12 87 LEU A O 1
ATOM 649 N N . MET A 1 88 ? -5.082 -1.234 -6.594 1.00 61.50 88 MET A N 1
ATOM 650 C CA . MET A 1 88 ? -6.268 -1.948 -6.104 1.00 61.50 88 MET A CA 1
ATOM 651 C C . MET A 1 88 ? -6.378 -1.847 -4.591 1.00 61.50 88 MET A C 1
ATOM 653 O O . MET A 1 88 ? -5.415 -2.135 -3.884 1.00 61.50 88 MET A O 1
ATOM 657 N N . LEU A 1 89 ? -7.585 -1.505 -4.133 1.00 60.44 89 LEU A N 1
ATOM 658 C CA . LEU A 1 89 ? -7.991 -1.451 -2.731 1.00 60.44 89 LEU A CA 1
ATOM 659 C C . LEU A 1 89 ? -9.039 -2.537 -2.460 1.00 60.44 89 LEU A C 1
ATOM 661 O O . LEU A 1 89 ? -10.119 -2.502 -3.053 1.00 60.44 89 LEU A O 1
ATOM 665 N N . ARG A 1 90 ? -8.749 -3.507 -1.583 1.00 58.66 90 ARG A N 1
ATOM 666 C CA . ARG A 1 90 ? -9.678 -4.615 -1.265 1.00 58.66 90 ARG A CA 1
ATOM 667 C C . ARG A 1 90 ? -9.789 -4.845 0.236 1.00 58.66 90 ARG A C 1
ATOM 669 O O . ARG A 1 90 ? -8.751 -5.160 0.817 1.00 58.66 90 ARG A O 1
ATOM 676 N N . ARG A 1 91 ? -11.022 -4.786 0.797 1.00 53.47 91 ARG A N 1
ATOM 677 C CA . ARG A 1 91 ? -11.551 -5.606 1.939 1.00 53.47 91 ARG A CA 1
ATOM 678 C C . ARG A 1 91 ? -12.834 -5.072 2.629 1.00 53.47 91 ARG A C 1
ATOM 680 O O . ARG A 1 91 ? -12.956 -5.046 3.848 1.00 53.47 91 ARG A O 1
ATOM 687 N N . ALA A 1 92 ? -13.868 -4.775 1.851 1.00 48.91 92 ALA A N 1
ATOM 688 C CA . ALA A 1 92 ? -15.242 -4.741 2.382 1.00 48.91 92 ALA A CA 1
ATOM 689 C C . ALA A 1 92 ? -16.239 -5.478 1.471 1.00 48.91 92 ALA A C 1
ATOM 691 O O . ALA A 1 92 ? -17.415 -5.143 1.411 1.00 48.91 92 ALA A O 1
ATOM 692 N N . GLY A 1 93 ? -15.746 -6.434 0.675 1.00 47.47 93 GLY A N 1
ATOM 693 C CA . GLY A 1 93 ? -16.485 -6.982 -0.470 1.00 47.47 93 GLY A CA 1
ATOM 694 C C . GLY A 1 93 ? -16.468 -6.072 -1.706 1.00 47.47 93 GLY A C 1
ATOM 695 O O . GLY A 1 93 ? -16.962 -6.468 -2.755 1.00 47.47 93 GLY A O 1
ATOM 696 N N . GLN A 1 94 ? -15.856 -4.888 -1.608 1.00 51.44 94 GLN A N 1
ATOM 697 C CA . GLN A 1 94 ? -15.667 -3.950 -2.712 1.00 51.44 94 GLN A CA 1
ATOM 698 C C . GLN A 1 94 ? -14.190 -3.870 -3.108 1.00 51.44 94 GLN A C 1
ATOM 700 O O . GLN A 1 94 ? -13.302 -3.838 -2.249 1.00 51.44 94 GLN A O 1
ATOM 705 N N . THR A 1 95 ? -13.960 -3.870 -4.419 1.00 54.69 95 THR A N 1
ATOM 706 C CA . THR A 1 95 ? -12.658 -3.681 -5.061 1.00 54.69 95 THR A CA 1
ATOM 707 C C . THR A 1 95 ? -12.707 -2.340 -5.778 1.00 54.69 95 THR A C 1
ATOM 709 O O . THR A 1 95 ? -13.522 -2.173 -6.685 1.00 54.69 95 THR A O 1
ATOM 712 N N . ILE A 1 96 ? -11.872 -1.384 -5.372 1.00 57.00 96 ILE A N 1
ATOM 713 C CA . ILE A 1 96 ? -11.758 -0.088 -6.056 1.00 57.00 96 ILE A CA 1
ATOM 714 C C . ILE A 1 96 ? -10.499 -0.124 -6.922 1.00 57.00 96 ILE A C 1
ATOM 716 O O . ILE A 1 96 ? -9.424 -0.480 -6.434 1.00 57.00 96 ILE A O 1
ATOM 720 N N . TYR A 1 97 ? -10.662 0.207 -8.205 1.00 58.75 97 TYR A N 1
ATOM 721 C CA . TYR A 1 97 ? -9.595 0.265 -9.200 1.00 58.75 97 TYR A CA 1
ATOM 722 C C . TYR A 1 97 ? -9.218 1.728 -9.442 1.00 58.75 97 TYR A C 1
ATOM 724 O O . TYR A 1 97 ? -10.033 2.496 -9.945 1.00 58.75 97 TYR A O 1
ATOM 732 N N . ALA A 1 98 ? -7.985 2.096 -9.111 1.00 56.41 98 ALA A N 1
ATOM 733 C CA . ALA A 1 98 ? -7.411 3.406 -9.398 1.00 56.41 98 ALA A CA 1
ATOM 734 C C . ALA A 1 98 ? -6.434 3.248 -10.577 1.00 56.41 98 ALA A C 1
ATOM 736 O O . ALA A 1 98 ? -5.246 2.965 -10.401 1.00 56.41 98 ALA A O 1
ATOM 737 N N . VAL A 1 99 ? -6.973 3.307 -11.800 1.00 56.81 99 VAL A N 1
ATOM 738 C CA . VAL A 1 99 ? -6.211 3.190 -13.057 1.00 56.81 99 VAL A CA 1
ATOM 739 C C . VAL A 1 99 ? -5.786 4.588 -13.500 1.00 56.81 99 VAL A C 1
ATOM 741 O O . VAL A 1 99 ? -6.631 5.472 -13.592 1.00 56.81 99 VAL A O 1
ATOM 744 N N . ASN A 1 100 ? -4.500 4.784 -13.810 1.00 54.88 100 ASN A N 1
ATOM 745 C CA . ASN A 1 100 ? -3.935 6.081 -14.220 1.00 54.88 100 ASN A CA 1
ATOM 746 C C . ASN A 1 100 ? -4.111 7.214 -13.185 1.00 54.88 100 ASN A C 1
ATOM 748 O O . ASN A 1 100 ? -4.108 8.390 -13.544 1.00 54.88 100 ASN A O 1
ATOM 752 N N . SER A 1 101 ? -4.250 6.868 -11.905 1.00 60.59 101 SER A N 1
ATOM 753 C CA . SER A 1 101 ? -4.354 7.832 -10.807 1.00 60.59 101 SER A CA 1
ATOM 754 C C . SER A 1 101 ? -2.983 8.407 -10.445 1.00 60.59 101 SER A C 1
ATOM 756 O O . SER A 1 101 ? -1.987 7.681 -10.412 1.00 60.59 101 SER A O 1
ATOM 758 N N . THR A 1 102 ? -2.921 9.704 -10.133 1.00 69.75 102 THR A N 1
ATOM 759 C CA . THR A 1 102 ? -1.724 10.286 -9.506 1.00 69.75 102 THR A CA 1
ATOM 760 C C . THR A 1 102 ? -1.590 9.785 -8.056 1.00 69.75 102 THR A C 1
ATOM 762 O O . THR A 1 102 ? -2.580 9.314 -7.481 1.00 69.75 102 THR A O 1
ATOM 765 N N . PRO A 1 103 ? -0.402 9.880 -7.428 1.00 68.50 103 PRO A N 1
ATOM 766 C CA . PRO A 1 103 ? -0.227 9.535 -6.013 1.00 68.50 103 PRO A CA 1
ATOM 767 C C . PRO A 1 103 ? -1.208 10.263 -5.074 1.00 68.50 103 PRO A C 1
ATOM 769 O O . PRO A 1 103 ? -1.709 9.677 -4.116 1.00 68.50 103 PRO A O 1
ATOM 772 N N . GLU A 1 104 ? -1.547 11.516 -5.372 1.00 70.38 104 GLU A N 1
ATOM 773 C CA . GLU A 1 104 ? -2.485 12.337 -4.594 1.00 70.38 104 GLU A CA 1
ATOM 774 C C . GLU A 1 104 ? -3.937 11.875 -4.778 1.00 70.38 104 GLU A C 1
ATOM 776 O O . GLU A 1 104 ? -4.721 11.828 -3.824 1.00 70.38 104 GLU A O 1
ATOM 781 N N . GLN A 1 105 ? -4.298 11.497 -6.007 1.00 69.50 105 GLN A N 1
ATOM 782 C CA . GLN A 1 105 ? -5.609 10.933 -6.323 1.00 69.50 105 GLN A CA 1
ATOM 783 C C . GLN A 1 105 ? -5.806 9.598 -5.588 1.00 69.50 105 GLN A C 1
ATOM 785 O O . GLN A 1 105 ? -6.860 9.355 -5.007 1.00 69.50 105 GLN A O 1
ATOM 790 N N . LEU A 1 106 ? -4.757 8.773 -5.526 1.00 68.75 106 LEU A N 1
ATOM 791 C CA . LEU A 1 106 ? -4.736 7.538 -4.745 1.00 68.75 106 LEU A CA 1
ATOM 792 C C . LEU A 1 106 ? -4.935 7.797 -3.247 1.00 68.75 106 LEU A C 1
ATOM 794 O O . LEU A 1 106 ? -5.763 7.129 -2.629 1.00 68.75 106 LEU A O 1
ATOM 798 N N . ALA A 1 107 ? -4.197 8.744 -2.660 1.00 69.44 107 ALA A N 1
ATOM 799 C CA . ALA A 1 107 ? -4.384 9.117 -1.258 1.00 69.44 107 ALA A CA 1
ATOM 800 C C . ALA A 1 107 ? -5.839 9.535 -0.998 1.00 69.44 107 ALA A C 1
ATOM 802 O O . ALA A 1 107 ? -6.473 9.065 -0.056 1.00 69.44 107 ALA A O 1
ATOM 803 N N . THR A 1 108 ? -6.413 10.325 -1.906 1.00 73.75 108 THR A N 1
ATOM 804 C CA . THR A 1 108 ? -7.816 10.743 -1.835 1.00 73.75 108 THR A CA 1
ATOM 805 C C . THR A 1 108 ? -8.776 9.550 -1.881 1.00 73.75 108 THR A C 1
ATOM 807 O O . THR A 1 108 ? -9.684 9.469 -1.054 1.00 73.75 108 THR A O 1
ATOM 810 N N . ASP A 1 109 ? -8.582 8.601 -2.797 1.00 72.06 109 ASP A N 1
ATOM 811 C CA . ASP A 1 109 ? -9.437 7.414 -2.924 1.00 72.06 109 ASP A CA 1
ATOM 812 C C . ASP A 1 109 ? -9.337 6.503 -1.689 1.00 72.06 109 ASP A C 1
ATOM 814 O O . ASP A 1 109 ? -10.351 6.006 -1.185 1.00 72.06 109 ASP A O 1
ATOM 818 N N . VAL A 1 110 ? -8.125 6.335 -1.146 1.00 71.62 110 VAL A N 1
ATOM 819 C CA . VAL A 1 110 ? -7.872 5.635 0.123 1.00 71.62 110 VAL A CA 1
ATOM 820 C C . VAL A 1 110 ? -8.609 6.328 1.267 1.00 71.62 110 VAL A C 1
ATOM 822 O O . VAL A 1 110 ? -9.356 5.673 1.999 1.00 71.62 110 VAL A O 1
ATOM 825 N N . ALA A 1 111 ? -8.461 7.648 1.396 1.00 72.88 111 ALA A N 1
ATOM 826 C CA . ALA A 1 111 ? -9.107 8.439 2.435 1.00 72.88 111 ALA A CA 1
ATOM 827 C C . ALA A 1 111 ? -10.638 8.396 2.327 1.00 72.88 111 ALA A C 1
ATOM 829 O O . ALA A 1 111 ? -11.328 8.288 3.342 1.00 72.88 111 ALA A O 1
ATOM 830 N N . GLN A 1 112 ? -11.197 8.424 1.114 1.00 73.25 112 GLN A N 1
ATOM 831 C CA . GLN A 1 112 ? -12.638 8.290 0.892 1.00 73.25 112 GLN A CA 1
ATOM 832 C C . GLN A 1 112 ? -13.149 6.895 1.259 1.00 73.25 112 GLN A C 1
ATOM 834 O O . GLN A 1 112 ? -14.191 6.778 1.909 1.00 73.25 112 GLN A O 1
ATOM 839 N N . CYS A 1 113 ? -12.425 5.843 0.871 1.00 70.50 113 CYS A N 1
ATOM 840 C CA . CYS A 1 113 ? -12.762 4.462 1.201 1.00 70.50 113 CYS A CA 1
ATOM 841 C C . CYS A 1 113 ? -12.766 4.250 2.724 1.00 70.50 113 CYS A C 1
ATOM 843 O O . CYS A 1 113 ? -13.778 3.842 3.302 1.00 70.50 113 CYS A O 1
ATOM 845 N N . LEU A 1 114 ? -11.673 4.628 3.393 1.00 72.31 114 LEU A N 1
ATOM 846 C CA . LEU A 1 114 ? -11.538 4.531 4.846 1.00 72.31 114 LEU A CA 1
ATOM 847 C C . LEU A 1 114 ? -12.548 5.425 5.570 1.00 72.31 114 LEU A C 1
ATOM 849 O O . LEU A 1 114 ? -13.206 4.977 6.507 1.00 72.31 114 LEU A O 1
ATOM 853 N N . GLY A 1 115 ? -12.749 6.658 5.101 1.00 70.31 115 GLY A N 1
ATOM 854 C CA . GLY A 1 115 ? -13.718 7.596 5.657 1.00 70.31 115 GLY A CA 1
ATOM 855 C C . GLY A 1 115 ? -15.156 7.081 5.597 1.00 70.31 115 GLY A C 1
ATOM 856 O O . GLY A 1 115 ? -15.896 7.254 6.563 1.00 70.31 115 GLY A O 1
ATOM 857 N N . ARG A 1 116 ? -15.562 6.411 4.510 1.00 68.81 116 ARG A N 1
ATOM 858 C CA . ARG A 1 116 ? -16.88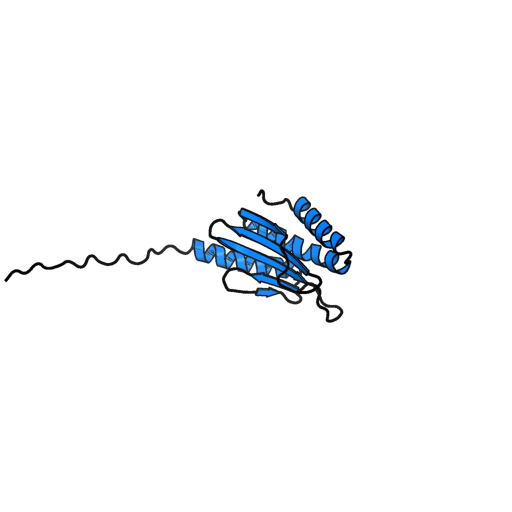8 5.775 4.408 1.00 68.81 116 ARG A CA 1
ATOM 859 C C . ARG A 1 116 ? -17.019 4.593 5.363 1.00 68.81 116 ARG A C 1
ATOM 861 O O . ARG A 1 116 ? -18.012 4.519 6.078 1.00 68.81 116 ARG A O 1
ATOM 868 N N . HIS A 1 117 ? -16.028 3.705 5.416 1.00 64.06 117 HIS A N 1
ATOM 869 C CA . HIS A 1 117 ? -16.094 2.504 6.253 1.00 64.06 117 HIS A CA 1
ATOM 870 C C . HIS A 1 117 ? -16.033 2.807 7.750 1.00 64.06 117 HIS A C 1
ATOM 872 O O . HIS A 1 117 ? -16.862 2.304 8.508 1.00 64.06 117 HIS A O 1
ATOM 878 N N . ILE A 1 118 ? -15.116 3.680 8.171 1.00 64.75 118 ILE A N 1
ATOM 879 C CA . ILE A 1 118 ? -14.979 4.073 9.577 1.00 64.75 118 ILE A CA 1
ATOM 880 C C . ILE A 1 118 ? -16.224 4.845 10.031 1.00 64.75 118 ILE A C 1
ATOM 882 O O . ILE A 1 118 ? -16.746 4.566 11.107 1.00 64.75 118 ILE A O 1
ATOM 886 N N . ARG A 1 119 ? -16.772 5.758 9.209 1.00 61.41 119 ARG A N 1
ATOM 887 C CA . ARG A 1 119 ? -18.023 6.460 9.554 1.00 61.41 119 ARG A CA 1
ATOM 888 C C . ARG A 1 119 ? -19.239 5.540 9.566 1.00 61.41 119 ARG A C 1
ATOM 890 O O . ARG A 1 119 ? -20.066 5.708 10.448 1.00 61.41 119 ARG A O 1
ATOM 897 N N . TYR A 1 120 ? -19.369 4.593 8.634 1.00 54.66 120 TYR A N 1
ATOM 898 C CA . TYR A 1 120 ? -20.529 3.692 8.580 1.00 54.66 120 TYR A CA 1
ATOM 899 C C . TYR A 1 120 ? -20.630 2.809 9.831 1.00 54.66 120 TYR A C 1
ATOM 901 O O . TYR A 1 120 ? -21.719 2.621 10.360 1.00 54.66 120 TYR A O 1
ATOM 909 N N . HIS A 1 121 ? -19.499 2.330 10.353 1.00 50.12 121 HIS A N 1
ATOM 910 C CA . HIS A 1 121 ? -19.486 1.550 11.592 1.00 50.12 121 HIS A CA 1
ATOM 911 C C . HIS A 1 121 ? -19.523 2.419 12.855 1.00 50.12 121 HIS A C 1
ATOM 913 O O . HIS A 1 121 ? -20.140 2.017 13.835 1.00 50.12 121 HIS A O 1
ATOM 919 N N . HIS A 1 122 ? -18.958 3.633 12.838 1.00 51.62 122 HIS A N 1
ATOM 920 C CA . HIS A 1 122 ? -19.084 4.561 13.969 1.00 51.62 122 HIS A CA 1
ATOM 921 C C . HIS A 1 122 ? -20.497 5.164 14.095 1.00 51.62 122 HIS A C 1
ATOM 923 O O . HIS A 1 122 ? -20.960 5.438 15.197 1.00 51.62 122 HIS A O 1
ATOM 929 N N . ALA A 1 123 ? -21.204 5.343 12.975 1.00 46.34 123 ALA A N 1
ATOM 930 C CA . ALA A 1 123 ? -22.601 5.776 12.922 1.00 46.34 123 ALA A CA 1
ATOM 931 C C . ALA A 1 123 ? -23.604 4.616 13.037 1.00 46.34 123 ALA A C 1
ATOM 933 O O . ALA A 1 123 ? -24.810 4.859 13.013 1.00 46.34 123 ALA A O 1
ATOM 934 N N . ALA A 1 124 ? -23.139 3.374 13.190 1.00 44.88 124 ALA A N 1
ATOM 935 C CA . ALA A 1 124 ? -23.999 2.257 13.545 1.00 44.88 124 ALA A CA 1
ATOM 936 C C . ALA A 1 124 ? -24.090 2.125 15.074 1.00 44.88 124 ALA A C 1
ATOM 938 O O . ALA A 1 124 ? -23.298 1.416 15.694 1.00 44.88 124 ALA A O 1
ATOM 939 N N . PRO A 1 125 ? -25.119 2.734 15.683 1.00 55.41 125 PRO A N 1
ATOM 940 C CA . PRO A 1 125 ? -25.782 2.079 16.791 1.00 55.41 125 PRO A CA 1
ATOM 941 C C . PRO A 1 125 ? -27.295 2.092 16.565 1.00 55.41 125 PRO A C 1
ATOM 943 O O . PRO A 1 125 ? -27.967 3.104 16.739 1.00 55.41 125 PRO A O 1
ATOM 946 N N . ALA A 1 126 ? -27.856 0.935 16.243 1.00 45.59 126 ALA A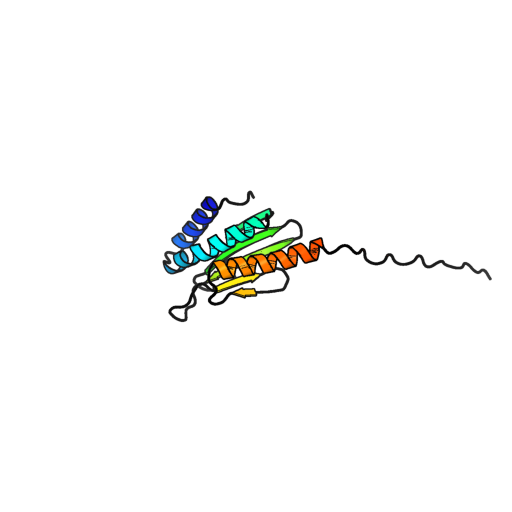 N 1
ATOM 947 C CA . ALA A 1 126 ? -29.206 0.607 16.669 1.00 45.59 126 ALA A CA 1
ATOM 948 C C . ALA A 1 126 ? -29.244 -0.897 16.891 1.00 45.59 126 ALA A C 1
ATOM 950 O O . ALA A 1 126 ? -29.123 -1.687 15.954 1.00 45.59 126 ALA A O 1
ATOM 951 N N . ALA A 1 127 ? -29.338 -1.267 18.167 1.00 51.50 127 ALA A N 1
ATOM 952 C CA . ALA A 1 127 ? -29.685 -2.603 18.598 1.00 51.50 127 ALA A CA 1
ATOM 953 C C . ALA A 1 127 ? -30.805 -3.160 17.710 1.00 51.50 127 ALA A C 1
ATOM 955 O O . ALA A 1 127 ? -31.764 -2.449 17.395 1.00 51.50 127 ALA A O 1
ATOM 956 N N . ALA A 1 128 ? -30.688 -4.434 17.331 1.00 51.62 128 ALA A N 1
ATOM 957 C CA . ALA A 1 128 ? -31.841 -5.171 16.841 1.00 51.62 128 ALA A CA 1
ATOM 958 C C . ALA A 1 128 ? -33.010 -4.920 17.815 1.00 51.62 128 ALA A C 1
ATOM 960 O O . ALA A 1 128 ? -32.784 -4.973 19.030 1.00 51.62 128 ALA A O 1
ATOM 961 N N . PRO A 1 129 ? -34.223 -4.597 17.331 1.00 46.47 129 PRO A N 1
ATOM 962 C CA . PRO A 1 129 ? -35.363 -4.439 18.217 1.00 46.47 129 PRO A CA 1
ATOM 963 C C . PRO A 1 129 ? -35.497 -5.722 19.039 1.00 46.47 129 PRO A C 1
ATOM 965 O O . PRO A 1 129 ? -35.545 -6.821 18.482 1.00 46.47 129 PRO A O 1
ATOM 968 N N . ALA A 1 130 ? -35.473 -5.579 20.365 1.00 55.06 130 ALA A N 1
ATOM 969 C CA . ALA A 1 130 ? -35.691 -6.693 21.272 1.00 55.06 130 ALA A CA 1
ATOM 970 C C . ALA A 1 130 ? -37.016 -7.378 20.894 1.00 55.06 130 ALA A C 1
ATOM 972 O O . ALA A 1 130 ? -38.000 -6.668 20.651 1.00 55.06 130 ALA A O 1
ATOM 973 N N . PRO A 1 131 ? -37.073 -8.720 20.824 1.00 56.12 131 PRO A N 1
ATOM 974 C CA . PRO A 1 131 ? -38.341 -9.403 20.635 1.00 56.12 131 PRO A CA 1
ATOM 975 C C . PRO A 1 131 ? -39.264 -8.997 21.786 1.00 56.12 131 PRO A C 1
ATOM 977 O O . PRO A 1 131 ? -38.896 -9.104 22.958 1.00 56.12 131 PRO A O 1
ATOM 980 N N . SER A 1 132 ? -40.434 -8.453 21.449 1.00 61.81 132 SER A N 1
ATOM 981 C CA . SER A 1 132 ? -41.463 -8.115 22.429 1.00 61.81 132 SER A CA 1
ATOM 982 C C . SER A 1 132 ? -41.765 -9.347 23.291 1.00 61.81 132 SER A C 1
ATOM 984 O O . SER A 1 132 ? -41.838 -10.448 22.741 1.00 61.81 132 SER A O 1
ATOM 986 N N . PRO A 1 133 ? -41.928 -9.212 24.620 1.00 59.25 133 PRO A N 1
ATOM 987 C CA . PRO A 1 133 ? -42.367 -10.331 25.436 1.00 59.25 133 PRO A CA 1
ATOM 988 C C . PRO A 1 133 ? -43.795 -10.685 25.019 1.00 59.25 133 PRO A C 1
ATOM 990 O O . PRO A 1 133 ? -44.726 -9.917 25.262 1.00 59.25 133 PRO A O 1
ATOM 993 N N . ASP A 1 134 ? -43.950 -11.828 24.355 1.00 61.75 134 ASP A N 1
ATOM 994 C CA . ASP A 1 134 ? -45.254 -12.423 24.100 1.00 61.75 134 ASP A CA 1
ATOM 995 C C . ASP A 1 134 ? -45.843 -12.824 25.456 1.00 61.75 134 ASP A C 1
ATOM 997 O O . ASP A 1 134 ? -45.388 -13.749 26.135 1.00 61.75 134 ASP A O 1
ATOM 1001 N N . VAL A 1 135 ? -46.787 -12.009 25.915 1.00 60.00 135 VAL A N 1
ATOM 1002 C CA . VAL A 1 135 ? -47.551 -12.246 27.129 1.00 60.00 135 VAL A CA 1
ATOM 1003 C C . VAL A 1 135 ? -48.464 -13.426 26.836 1.00 60.00 135 VAL A C 1
ATOM 1005 O O . VAL A 1 135 ? -49.493 -13.263 26.192 1.00 60.00 135 VAL A O 1
ATOM 1008 N N . SER A 1 136 ? -48.094 -14.610 27.322 1.00 60.41 136 SER A N 1
ATOM 1009 C CA . SER A 1 136 ? -48.999 -15.756 27.391 1.00 60.41 136 SER A CA 1
ATOM 1010 C C . SER A 1 136 ? -50.217 -15.398 28.250 1.00 60.41 136 SER A C 1
ATOM 1012 O O . SER A 1 136 ? -50.045 -15.132 29.445 1.00 60.41 136 SER A O 1
ATOM 1014 N N . PRO A 1 137 ? -51.457 -15.448 27.734 1.00 56.47 137 PRO A N 1
ATOM 1015 C CA . PRO A 1 137 ? -52.606 -15.602 28.595 1.00 56.47 137 PRO A CA 1
ATOM 1016 C C . PRO A 1 137 ? -52.778 -17.093 28.884 1.00 56.47 137 PRO A C 1
ATOM 1018 O O . PRO A 1 137 ? -53.175 -17.885 28.030 1.00 56.47 137 PRO A O 1
ATOM 1021 N N . ALA A 1 138 ? -52.485 -17.469 30.125 1.00 54.59 138 ALA A N 1
ATOM 1022 C CA . ALA A 1 138 ? -53.068 -18.656 30.719 1.00 54.59 138 ALA A CA 1
ATOM 1023 C C . ALA A 1 138 ? -54.597 -18.534 30.642 1.00 54.59 138 ALA A C 1
ATOM 1025 O O . ALA A 1 138 ? -55.163 -17.605 31.219 1.00 54.59 138 ALA A O 1
ATOM 1026 N N . GLN A 1 139 ? -55.264 -19.472 29.972 1.00 52.78 139 GLN A N 1
ATOM 1027 C CA . GLN A 1 139 ? -56.662 -19.770 30.257 1.00 52.78 139 GLN A CA 1
ATOM 1028 C C . GLN A 1 139 ? -56.875 -21.277 30.330 1.00 52.78 139 GLN A C 1
ATOM 1030 O O . GLN A 1 139 ? -56.711 -22.017 29.364 1.00 52.78 139 GLN A O 1
ATOM 1035 N N . SER A 1 140 ? -57.205 -21.674 31.552 1.00 52.09 140 SER A N 1
ATOM 1036 C CA . SER A 1 140 ? -57.750 -22.945 31.987 1.00 52.09 140 SER A CA 1
ATOM 1037 C C . SER A 1 140 ? -59.039 -23.309 31.249 1.00 52.09 140 SER A C 1
ATOM 1039 O O . SER A 1 140 ? -59.926 -22.463 31.136 1.00 52.09 140 SER A O 1
ATOM 1041 N N . ALA A 1 141 ? -59.172 -24.583 30.882 1.00 52.59 141 ALA A N 1
ATOM 1042 C CA . ALA A 1 141 ? -60.388 -25.388 31.027 1.00 52.59 141 ALA A CA 1
ATOM 1043 C C . ALA A 1 141 ? -60.030 -26.870 30.863 1.00 52.59 141 ALA A C 1
ATOM 1045 O O . ALA A 1 141 ? -59.378 -27.200 29.847 1.00 52.59 141 ALA A O 1
#

Organism: NCBI:txid2211146

Foldseek 3Di:
DDADDLVRVLVVQVVVQVVVVDPQSVLVSVLVSLQSVLVVVLPFPYKDWDDDPDPDRKTWMKTHHPVGDIWIWMWGDDPPPDFGTWIWIDDPPDIDTDGRDDSVSSSVVSNVVSVVVVCVVVVDDDPDPDPDPPDDDDDDD

Radius of gyration: 21.48 Å; Cα contacts (8 Å, |Δi|>4): 194; chains: 1; bounding box: 77×38×55 Å

=== Feature glossary ===
Feature key, reading from the visual/contextual features back to the raw sequence:

Rendered structure images. Six rendered views show the 3D structure from the faces of a cube — i.e. along ±x, ±y, ±z. Rendering representation is drawn randomly per protein from cartoon (secondary-structure ribbons), sticks (backbone bonds), or molecular surface; coloring is either N→C rainbow (blue at the N-terminus through red at the C-terminus) or one color per chain.

Contact-map, Ramachandran, and PAE plots. The contact map is a binary N×N matrix image: pixel (i, j) is dark where Cα_i and Cα_j are 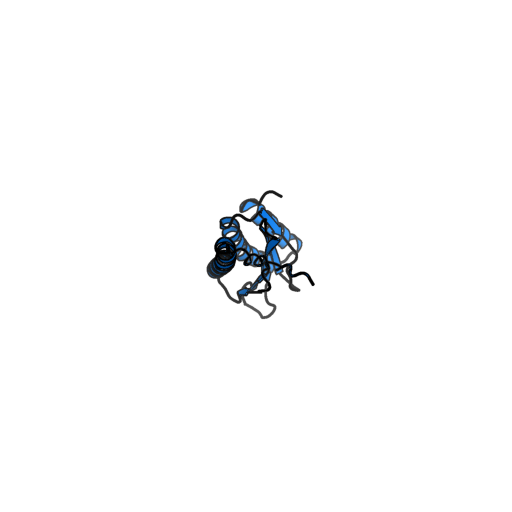within 8 Å and |i−j|>4. Because the |i−j|>4 filter removes local helical contacts, off-diagonal stripes parallel to the main diagonal indicate parallel β-sheets; stripes perpendicular to it indicate antiparallel β-sheets. The Ramachandran plot scatters every residue's (φ, ψ) pair against the sterically allowed regions. The PAE heatmap renders the predicted-aligned-error matrix.

InterPro / GO / CATH / organism. Database cross-references. InterPro integrates a dozen domain/family signature databases into unified entries with residue-range hits. GO terms attach function/process/location labels with evidence codes. CATH codes position the fold in a four-level structural taxonomy. Organism is the NCBI-taxonomy species name.

Nearest PDB structures. The Foldseek neighbor list gives the closest experimentally determined structures in the PDB, ranked by structural alignment. TM-score near 1 means near-identical fold; near 0.3 means only rough topology match. This is how one finds what a novel AlphaFold prediction most resembles in the solved-structure universe.

Predicted aligned error. PAE(i, j) answers: if I align the predicted and true structures on residue i, how far off (in Å) do I expect residue j to be? A block-diagonal PAE matrix with low values on the blocks and high values off-diagonal is the signature of a multi-domain protein with confidently predicted domains but uncertain inter-domain orientation.

Solvent-accessible surface area. Accessible surface area quantifies burial. A residue with SASA near zero is packed into the hydrophobic core; one with SASA >100 Å² sits on the surface. Computed here via the Shrake–Rupley numerical algorithm with a 1.4 Å probe.

B-factor. B-factor (Debye–Waller factor) reflects atomic displacement in the crystal lattice. It is an experimental observable (units Å²), not a prediction; low values mean the atom is pinned down, high values mean it moves or is heterogeneous across the crystal.

pLDDT. For AlphaFold models, the B-factor field carries pLDDT — the model's own estimate of local accuracy on a 0–100 scale. Regions with pLDDT<50 should be treated as essentially unmodeled; they often correspond to intrinsically disordered segments.

Backbone torsions (φ/ψ). φ (phi) and ψ (psi) are the two rotatable backbone dihedrals per residue: φ is the C(i-1)–N–Cα–C torsion, ψ is the N–Cα–C–N(i+1) torsion, both in degrees on (−180°, 180°]. α-helical residues cluster near (−60°, −45°); β-strand residues near (−120°, +130°). A Ramachandran plot is simply a scatter of (φ, ψ) for every residue.

Radius of gyration, Cα contacts, bounding box. Radius of gyration (Rg) is the root-mean-square distance of Cα atoms from their centroid — a single number for overall size and compactness. A globular domain of N residues has Rg ≈ 2.2·N^0.38 Å; an extended or disordered chain has a much larger Rg. The Cα contact count is the number of residue pairs whose Cα atoms are within 8 Å and are more than four positions apart in sequence — a standard proxy for tertiary packing density. The bounding box is the smallest axis-aligned box enclosing all Cα atoms.

Secondary structure (3-state, P-SEA). Three-state secondary structure (P-SEA) collapses the eight DSSP classes into helix (a), strand (b), and coil (c). P-SEA assigns these from Cα geometry alone — distances and angles — without requiring backbone oxygens, so it works on any Cα trace.

Secondary structure (8-state, DSSP). DSSP 8-state secondary structure assigns each residue one of H (α-helix), G (3₁₀-helix), I (π-helix), E (extended β-strand), B (isolated β-bridge), T (hydrogen-bonded turn), S (bend), or '-' (coil). The assignment is computed from backbone hydrogen-bond geometry via the Kabsch–Sander algorithm.

Foldseek 3Di. A 3Di character summarizes, for each residue, the relative orientation of the Cα frame of its nearest spatial neighbor. Because it encodes fold topology rather than chemistry, 3Di alignments detect remote structural similarity that sequence alignment misses.

mmCIF coordinates. The mmCIF block holds the 3D Cartesian coordinates of each backbone atom (N, Cα, C, O) in ångströms. mmCIF is the PDB's canonical archive format — a tagged-loop text representation of the atomic model.

Sequence. Sequence gives the chain of amino acids in standard one-letter code (A=alanine, C=cysteine, …, Y=tyrosine), read N→C. It is the only feature that is directly encoded by the gene; all structural features are derived from the folded form of this sequence.